Protein AF-A0A958PR71-F1 (afdb_monomer_lite)

pLDDT: mean 84.64, std 10.32, range [55.34, 95.19]

Structure (mmCIF, N/CA/C/O backbone):
data_AF-A0A958PR71-F1
#
_entry.id   AF-A0A958PR71-F1
#
loop_
_atom_site.group_PDB
_atom_site.id
_atom_site.type_symbol
_atom_site.label_atom_id
_atom_site.label_alt_id
_atom_site.label_comp_id
_atom_site.label_asym_id
_atom_site.label_entity_id
_atom_site.label_seq_id
_atom_site.pdbx_PDB_ins_code
_atom_site.Cartn_x
_atom_site.Cartn_y
_atom_site.Cartn_z
_atom_site.occupancy
_atom_site.B_iso_or_equiv
_atom_site.auth_seq_id
_atom_site.auth_comp_id
_atom_site.auth_asym_id
_atom_site.auth_atom_id
_atom_site.pdbx_PDB_model_num
ATOM 1 N N . MET A 1 1 ? 8.132 -4.898 -35.720 1.00 55.34 1 MET A N 1
ATOM 2 C CA . MET A 1 1 ? 6.997 -4.727 -34.781 1.00 55.34 1 MET A CA 1
ATOM 3 C C . MET A 1 1 ? 7.117 -5.532 -33.472 1.00 55.34 1 MET A C 1
ATOM 5 O O . MET A 1 1 ? 6.515 -5.135 -32.487 1.00 55.34 1 MET A O 1
ATOM 9 N N . PHE A 1 2 ? 7.916 -6.610 -33.399 1.00 58.53 2 PHE A N 1
ATOM 10 C CA . PHE A 1 2 ? 7.985 -7.496 -32.216 1.00 58.53 2 PHE A CA 1
ATOM 11 C C . PHE A 1 2 ? 8.734 -6.951 -30.980 1.00 58.53 2 PHE A C 1
ATOM 13 O O . PHE A 1 2 ? 8.457 -7.395 -29.871 1.00 58.53 2 PHE A O 1
ATOM 20 N N . ARG A 1 3 ? 9.634 -5.967 -31.128 1.00 61.97 3 ARG A N 1
ATOM 21 C CA . ARG A 1 3 ? 10.427 -5.421 -30.003 1.00 61.97 3 ARG A CA 1
ATOM 22 C C . ARG A 1 3 ? 9.618 -4.579 -29.005 1.00 61.97 3 ARG A C 1
ATOM 24 O O . ARG A 1 3 ? 9.981 -4.523 -27.835 1.00 61.97 3 ARG A O 1
ATOM 31 N N . GLY A 1 4 ? 8.500 -3.987 -29.435 1.00 71.94 4 GLY A N 1
ATOM 32 C CA . GLY A 1 4 ? 7.649 -3.167 -28.561 1.00 71.94 4 GLY A CA 1
ATOM 33 C C . GLY A 1 4 ? 6.966 -3.968 -27.449 1.00 71.94 4 GLY A C 1
ATOM 34 O O . GLY A 1 4 ? 6.812 -3.470 -26.339 1.00 71.94 4 GLY A O 1
ATOM 35 N N . ARG A 1 5 ? 6.627 -5.242 -27.703 1.00 78.19 5 ARG A N 1
ATOM 36 C CA . ARG A 1 5 ? 6.025 -6.122 -26.686 1.00 78.19 5 ARG A CA 1
ATOM 37 C C . ARG A 1 5 ? 6.991 -6.449 -25.552 1.00 78.19 5 ARG A C 1
ATOM 39 O O . ARG A 1 5 ? 6.574 -6.484 -24.400 1.00 78.19 5 ARG A O 1
ATOM 46 N N . THR A 1 6 ? 8.265 -6.676 -25.866 1.00 83.50 6 THR A N 1
ATOM 47 C CA . THR A 1 6 ? 9.279 -6.994 -24.853 1.00 83.50 6 THR A CA 1
ATOM 48 C C . THR A 1 6 ? 9.576 -5.782 -23.975 1.00 83.50 6 THR A C 1
ATOM 50 O O . THR A 1 6 ? 9.633 -5.924 -22.759 1.00 83.50 6 THR A O 1
ATOM 53 N N . ALA A 1 7 ? 9.674 -4.590 -24.575 1.00 83.38 7 ALA A N 1
ATOM 54 C CA . ALA A 1 7 ? 9.865 -3.341 -23.839 1.00 83.38 7 ALA A CA 1
ATOM 55 C C . ALA A 1 7 ? 8.673 -3.021 -22.920 1.00 83.38 7 ALA A C 1
ATOM 57 O O . ALA A 1 7 ? 8.868 -2.762 -21.738 1.00 83.38 7 ALA A O 1
ATOM 58 N N . ALA A 1 8 ? 7.437 -3.132 -23.423 1.00 85.56 8 ALA A N 1
ATOM 59 C CA . ALA A 1 8 ? 6.237 -2.916 -22.613 1.00 85.56 8 ALA A CA 1
ATOM 60 C C . ALA A 1 8 ? 6.144 -3.902 -21.439 1.00 85.56 8 ALA A C 1
ATOM 62 O O . ALA A 1 8 ? 5.802 -3.508 -20.329 1.00 85.56 8 ALA A O 1
ATOM 63 N N . LYS A 1 9 ? 6.495 -5.176 -21.661 1.00 88.75 9 LYS A N 1
ATOM 64 C CA . LYS A 1 9 ? 6.531 -6.180 -20.592 1.00 88.75 9 LYS A CA 1
ATOM 65 C C . LYS A 1 9 ? 7.579 -5.839 -19.534 1.00 88.75 9 LYS A C 1
ATOM 67 O O . LYS A 1 9 ? 7.299 -6.021 -18.356 1.00 88.75 9 LYS A O 1
ATOM 72 N N . TYR A 1 10 ? 8.752 -5.360 -19.942 1.00 88.00 10 TYR A N 1
ATOM 73 C CA . TYR A 1 10 ? 9.819 -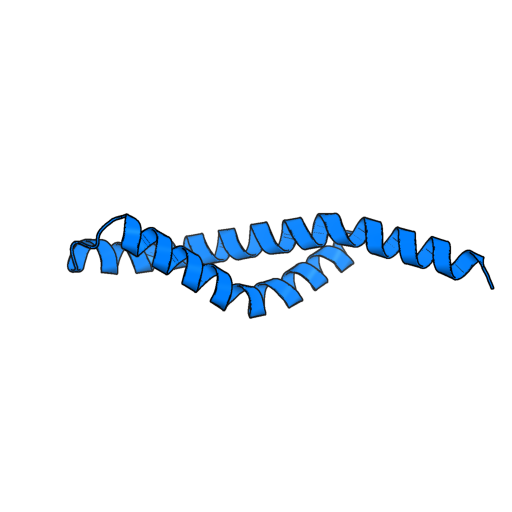4.982 -19.019 1.00 88.00 10 TYR A CA 1
ATOM 74 C C . TYR A 1 10 ? 9.392 -3.804 -18.139 1.00 88.00 10 TYR A C 1
ATOM 76 O O . TYR A 1 10 ? 9.366 -3.945 -16.924 1.00 88.00 10 TYR A O 1
ATOM 84 N N . ILE A 1 11 ? 8.917 -2.716 -18.756 1.00 87.31 11 ILE A N 1
ATOM 85 C CA . ILE A 1 11 ? 8.410 -1.530 -18.049 1.00 87.31 11 ILE A CA 1
ATOM 86 C C . ILE A 1 11 ? 7.303 -1.921 -17.065 1.00 87.31 11 ILE A C 1
ATOM 88 O O . ILE A 1 11 ? 7.365 -1.579 -15.892 1.00 87.31 11 ILE A O 1
ATOM 92 N N . PHE A 1 12 ? 6.319 -2.712 -17.502 1.00 88.56 12 PHE A N 1
ATOM 93 C CA . PHE A 1 12 ? 5.230 -3.130 -16.617 1.00 88.56 12 PHE A CA 1
ATOM 94 C C . PHE A 1 12 ? 5.726 -4.002 -15.453 1.00 88.56 12 PHE A C 1
ATOM 96 O O . PHE A 1 12 ? 5.225 -3.891 -14.340 1.00 88.56 12 PHE A O 1
ATOM 103 N N . THR A 1 13 ? 6.717 -4.863 -15.697 1.00 91.00 13 THR A N 1
ATOM 104 C CA . THR A 1 13 ? 7.293 -5.738 -14.664 1.00 91.00 13 THR A CA 1
ATOM 105 C C . THR A 1 13 ? 8.114 -4.942 -13.653 1.00 91.00 13 THR A C 1
ATOM 107 O O . THR A 1 13 ? 8.096 -5.285 -12.477 1.00 91.00 13 THR A O 1
ATOM 110 N N . GLU A 1 14 ? 8.780 -3.870 -14.080 1.00 91.12 14 GLU A N 1
ATOM 111 C CA . GLU A 1 14 ? 9.550 -2.989 -13.196 1.00 91.12 14 GLU A CA 1
ATOM 112 C C . GLU A 1 14 ? 8.658 -2.036 -12.392 1.00 91.12 14 GLU A C 1
ATOM 114 O O . GLU A 1 14 ? 8.987 -1.722 -11.255 1.00 91.12 14 GLU A O 1
ATOM 119 N N . MET A 1 15 ? 7.490 -1.650 -12.921 1.00 92.94 15 MET A N 1
ATOM 120 C CA . MET A 1 15 ? 6.521 -0.800 -12.213 1.00 92.94 15 MET A CA 1
ATOM 121 C C . MET A 1 15 ? 5.730 -1.543 -11.126 1.00 92.94 15 MET A C 1
ATOM 123 O O . MET A 1 15 ? 5.270 -0.930 -10.162 1.00 92.94 15 MET A O 1
ATOM 127 N N . VAL A 1 16 ? 5.541 -2.861 -11.253 1.00 93.00 16 VAL A N 1
ATOM 128 C CA . VAL A 1 16 ? 4.756 -3.660 -10.292 1.00 93.00 16 VAL A CA 1
ATOM 129 C C . VAL A 1 16 ? 5.362 -3.665 -8.874 1.00 93.00 16 VAL A C 1
ATOM 131 O O . VAL A 1 16 ? 4.607 -3.431 -7.926 1.00 93.00 16 VAL A O 1
ATOM 134 N N . PRO A 1 17 ? 6.677 -3.894 -8.671 1.00 93.50 17 PRO A N 1
ATOM 135 C CA . PRO A 1 17 ? 7.292 -3.837 -7.346 1.00 93.50 17 PRO A CA 1
ATOM 136 C C . PRO A 1 17 ? 7.095 -2.498 -6.608 1.00 93.50 17 PRO A C 1
ATOM 138 O O . PRO A 1 17 ? 6.570 -2.530 -5.489 1.00 93.50 17 PRO A O 1
ATOM 141 N N . PRO A 1 18 ? 7.436 -1.323 -7.184 1.00 94.06 18 PRO A N 1
ATOM 142 C CA . PRO A 1 18 ? 7.236 -0.048 -6.506 1.00 94.06 18 PRO A CA 1
ATOM 143 C C . PRO A 1 18 ? 5.751 0.301 -6.361 1.00 94.06 18 PRO A C 1
ATOM 145 O O . PRO A 1 18 ? 5.376 0.905 -5.361 1.00 94.06 18 PRO A O 1
ATOM 148 N N . PHE A 1 19 ? 4.874 -0.144 -7.268 1.00 94.75 19 PHE A N 1
ATOM 149 C CA . PHE A 1 19 ? 3.424 0.002 -7.104 1.00 94.75 19 PHE A CA 1
ATOM 150 C C . PHE A 1 19 ? 2.902 -0.724 -5.859 1.00 94.75 19 PHE A C 1
ATOM 152 O O . PHE A 1 19 ? 2.181 -0.135 -5.052 1.00 94.75 19 PHE A O 1
ATOM 159 N N . LEU A 1 20 ? 3.287 -1.988 -5.665 1.00 95.19 20 LEU A N 1
ATOM 160 C CA . LEU A 1 20 ? 2.879 -2.774 -4.498 1.00 95.19 20 LEU A CA 1
ATOM 161 C C . LEU A 1 20 ? 3.471 -2.216 -3.198 1.00 95.19 20 LEU A C 1
ATOM 163 O O . LEU A 1 20 ? 2.755 -2.118 -2.199 1.00 95.19 20 LEU A O 1
ATOM 167 N N . MET A 1 21 ? 4.741 -1.792 -3.215 1.00 94.81 21 MET A N 1
ATOM 168 C CA . MET A 1 21 ? 5.338 -1.075 -2.083 1.00 94.81 21 MET A CA 1
ATOM 169 C C . MET A 1 21 ? 4.580 0.215 -1.774 1.00 94.81 21 MET A C 1
ATOM 171 O O . MET A 1 21 ? 4.277 0.471 -0.613 1.00 94.81 21 MET A O 1
ATOM 175 N N . GLY A 1 22 ? 4.227 0.995 -2.797 1.00 94.19 22 GLY A N 1
ATOM 176 C CA . GLY A 1 22 ? 3.453 2.221 -2.648 1.00 94.19 22 GLY A CA 1
ATOM 177 C C . GLY A 1 22 ? 2.119 1.965 -1.951 1.00 94.19 22 GLY A C 1
ATOM 178 O O . GLY A 1 22 ? 1.821 2.621 -0.958 1.00 94.19 22 GLY A O 1
ATOM 179 N N . ILE A 1 23 ? 1.346 0.966 -2.397 1.00 94.69 23 ILE A N 1
ATOM 180 C CA . ILE A 1 23 ? 0.074 0.591 -1.749 1.00 94.69 23 ILE A CA 1
ATOM 181 C C . ILE A 1 23 ? 0.299 0.285 -0.267 1.00 94.69 23 ILE A C 1
ATOM 183 O O . ILE A 1 23 ? -0.420 0.803 0.587 1.00 94.69 23 ILE A O 1
ATOM 187 N N . PHE A 1 24 ? 1.300 -0.541 0.040 1.00 94.06 24 PHE A N 1
ATOM 188 C CA . PHE A 1 24 ? 1.602 -0.933 1.411 1.00 94.06 24 PHE A CA 1
ATOM 189 C C . PHE A 1 24 ? 1.979 0.273 2.282 1.00 94.06 24 PHE A C 1
ATOM 191 O O . PHE A 1 24 ? 1.399 0.464 3.351 1.00 94.06 24 PHE A O 1
ATOM 198 N N . ILE A 1 25 ? 2.899 1.115 1.806 1.00 93.81 25 ILE A N 1
ATOM 199 C CA . ILE A 1 25 ? 3.383 2.295 2.528 1.00 93.81 25 ILE A CA 1
ATOM 200 C C . ILE A 1 25 ? 2.244 3.290 2.754 1.00 93.81 25 ILE A C 1
ATOM 202 O O . ILE A 1 25 ? 2.050 3.744 3.879 1.00 93.81 25 ILE A O 1
ATOM 206 N N . PHE A 1 26 ? 1.454 3.608 1.727 1.00 93.75 26 PHE A N 1
ATOM 207 C CA . PHE A 1 26 ? 0.368 4.579 1.860 1.00 93.75 26 PHE A CA 1
ATOM 208 C C . PHE A 1 26 ? -0.741 4.084 2.787 1.00 93.75 26 PHE A C 1
ATOM 210 O O . PHE A 1 26 ? -1.190 4.844 3.643 1.00 93.75 26 PHE A O 1
ATOM 217 N N . ILE A 1 27 ? -1.147 2.812 2.688 1.00 92.50 27 ILE A N 1
ATOM 218 C CA . ILE A 1 27 ? -2.109 2.232 3.635 1.00 92.50 27 ILE A CA 1
ATOM 219 C C . ILE A 1 27 ? -1.551 2.301 5.057 1.00 92.50 27 ILE A C 1
ATOM 221 O O . ILE A 1 27 ? -2.268 2.714 5.965 1.00 92.50 27 ILE A O 1
ATOM 225 N N . PHE A 1 28 ? -0.281 1.948 5.259 1.00 91.06 28 PHE A N 1
ATOM 226 C CA . PHE A 1 28 ? 0.341 1.978 6.579 1.00 91.06 28 PHE A CA 1
ATOM 227 C C . PHE A 1 28 ? 0.377 3.392 7.171 1.00 91.06 28 PHE A C 1
ATOM 229 O O . PHE A 1 28 ? -0.056 3.597 8.303 1.00 91.06 28 PHE A O 1
ATOM 236 N N . VAL A 1 29 ? 0.810 4.383 6.389 1.00 91.38 29 VAL A N 1
ATOM 237 C CA . VAL A 1 29 ? 0.841 5.791 6.806 1.00 91.38 29 VAL A CA 1
ATOM 238 C C . VAL A 1 29 ? -0.562 6.285 7.168 1.00 91.38 29 VAL A C 1
ATOM 240 O O . VAL A 1 29 ? -0.746 6.887 8.223 1.00 91.38 29 VAL A O 1
ATOM 243 N N . ILE A 1 30 ? -1.579 5.987 6.354 1.00 88.69 30 ILE A N 1
ATOM 244 C CA . ILE A 1 30 ? -2.965 6.381 6.647 1.00 88.69 30 ILE A CA 1
ATOM 245 C C . ILE A 1 30 ? -3.477 5.706 7.928 1.00 88.69 30 ILE A C 1
ATOM 247 O O . ILE A 1 30 ? -4.131 6.347 8.755 1.00 88.69 30 ILE A O 1
ATOM 251 N N . LEU A 1 31 ? -3.163 4.424 8.126 1.00 88.00 31 LEU A N 1
ATOM 252 C CA . LEU A 1 31 ? -3.524 3.702 9.344 1.00 88.00 31 LEU A CA 1
ATOM 253 C C . LEU A 1 31 ? -2.863 4.300 10.590 1.00 88.00 31 LEU A C 1
ATOM 255 O O . LEU A 1 31 ? -3.508 4.340 11.636 1.00 88.00 31 LEU A O 1
ATOM 259 N N . MET A 1 32 ? -1.633 4.816 10.494 1.00 87.94 32 MET A N 1
ATOM 260 C CA . MET A 1 32 ? -0.991 5.526 11.608 1.00 87.94 32 MET A CA 1
ATOM 261 C C . MET A 1 32 ? -1.779 6.771 12.029 1.00 87.94 32 MET A C 1
ATOM 263 O O . MET A 1 32 ? -1.903 7.026 13.222 1.00 87.94 32 MET A O 1
ATOM 267 N N . PHE A 1 33 ? -2.373 7.508 11.088 1.00 83.19 33 PHE A N 1
ATOM 268 C CA . PHE A 1 33 ? -3.252 8.635 11.423 1.00 83.19 33 PHE A CA 1
ATOM 269 C C . PHE A 1 33 ? -4.594 8.179 12.013 1.00 83.19 33 PHE A C 1
ATOM 271 O O . PHE A 1 33 ? -5.120 8.808 12.931 1.00 83.19 33 PHE A O 1
ATOM 278 N N . GLN A 1 34 ? -5.153 7.072 11.515 1.00 82.62 34 GLN A N 1
ATOM 279 C CA . GLN A 1 34 ? -6.416 6.524 12.020 1.00 82.62 34 GLN A CA 1
ATOM 280 C C . GLN A 1 34 ? -6.292 5.853 13.391 1.00 82.62 34 GLN A C 1
ATOM 282 O O . GLN A 1 34 ? -7.284 5.803 14.114 1.00 82.62 34 GLN A O 1
ATOM 287 N N . SER A 1 35 ? -5.112 5.359 13.775 1.00 78.25 35 SER A N 1
ATOM 288 C CA . SER A 1 35 ? -4.902 4.672 15.056 1.00 78.25 35 SER A CA 1
ATOM 289 C C . SER A 1 35 ? -5.140 5.591 16.260 1.00 78.25 35 SER A C 1
ATOM 291 O O . SER A 1 35 ? -5.738 5.159 17.246 1.00 78.25 35 SER A O 1
ATOM 293 N N . LEU A 1 36 ? -4.772 6.873 16.155 1.00 77.62 36 LEU A N 1
ATOM 294 C CA . LEU A 1 36 ? -5.027 7.883 17.187 1.00 77.62 36 LEU A CA 1
ATOM 295 C C . LEU A 1 36 ? -6.532 8.070 17.412 1.00 77.62 36 LEU A C 1
ATOM 297 O O . LEU A 1 36 ? -7.004 7.994 18.543 1.00 77.62 36 LEU A O 1
ATOM 301 N N . ARG A 1 37 ? -7.300 8.201 16.323 1.00 74.31 37 ARG A N 1
ATOM 302 C CA . ARG A 1 37 ? -8.765 8.311 16.380 1.00 74.31 37 ARG A CA 1
ATOM 303 C C . ARG A 1 37 ? -9.404 7.029 16.899 1.00 74.31 37 ARG A C 1
ATOM 305 O O . ARG A 1 37 ? -10.304 7.082 17.726 1.00 74.31 37 ARG A O 1
ATOM 312 N N . LEU A 1 38 ? -8.943 5.865 16.439 1.00 74.19 38 LEU A N 1
ATOM 313 C CA . LEU A 1 38 ? -9.464 4.576 16.897 1.00 74.19 38 LEU A CA 1
ATOM 314 C C . LEU A 1 38 ? -9.241 4.367 18.395 1.00 74.19 38 LEU A C 1
ATOM 316 O O . LEU A 1 38 ? -10.105 3.796 19.049 1.00 74.19 38 LEU A O 1
ATOM 320 N N . THR A 1 39 ? -8.119 4.838 18.941 1.00 70.94 39 THR A N 1
ATOM 321 C CA . THR A 1 39 ? -7.793 4.687 20.366 1.00 70.94 39 THR A CA 1
ATOM 322 C C . THR A 1 39 ? -8.826 5.381 21.254 1.00 70.94 39 THR A C 1
ATOM 324 O O . THR A 1 39 ? -9.277 4.793 22.234 1.00 70.94 39 THR A O 1
ATOM 327 N N . GLU A 1 40 ? -9.296 6.570 20.869 1.00 66.94 40 GLU A N 1
ATOM 328 C CA . GLU A 1 40 ? -10.383 7.263 21.576 1.00 66.94 40 GLU A CA 1
ATOM 329 C C . GLU A 1 40 ? -11.688 6.451 21.551 1.00 66.94 40 GLU A C 1
ATOM 331 O O . GLU A 1 40 ? -12.340 6.277 22.581 1.00 66.94 40 GLU A O 1
ATOM 336 N N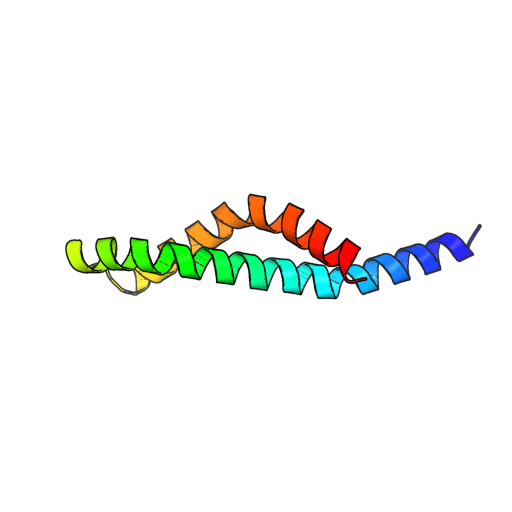 . TYR A 1 41 ? -12.043 5.869 20.401 1.00 65.12 41 TYR A N 1
ATOM 337 C CA . TYR A 1 41 ? -13.231 5.014 20.282 1.00 65.12 41 TYR A CA 1
ATOM 338 C C . TYR A 1 41 ? -13.122 3.725 21.105 1.00 65.12 41 TYR A C 1
ATOM 340 O O . TYR A 1 41 ? -14.110 3.287 21.699 1.00 65.12 41 TYR A O 1
ATOM 348 N N . VAL A 1 42 ? -11.932 3.125 21.156 1.00 68.69 42 VAL A N 1
ATOM 349 C CA . VAL A 1 42 ? -11.656 1.879 21.884 1.00 68.69 42 VAL A CA 1
ATOM 350 C C . VAL A 1 42 ? -11.735 2.087 23.394 1.00 68.69 42 VAL A C 1
ATOM 352 O O . VAL A 1 42 ? -12.355 1.272 24.077 1.00 68.69 42 VAL A O 1
ATOM 355 N N . ILE A 1 43 ? -11.164 3.184 23.904 1.00 63.53 43 ILE A N 1
ATOM 356 C CA . ILE A 1 43 ? -11.167 3.514 25.336 1.00 63.53 43 ILE A CA 1
ATOM 357 C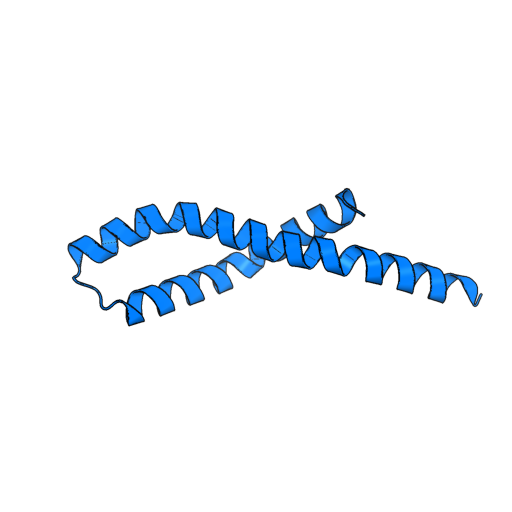 C . ILE A 1 43 ? -12.590 3.817 25.827 1.00 63.53 43 ILE A C 1
ATOM 359 O O . ILE A 1 43 ? -12.957 3.395 26.920 1.00 63.53 43 ILE A O 1
ATOM 363 N N . VAL A 1 44 ? -13.412 4.497 25.019 1.00 63.97 44 VAL A N 1
ATOM 364 C CA . VAL A 1 44 ? -14.776 4.890 25.415 1.00 63.97 44 VAL A CA 1
ATOM 365 C C . VAL A 1 44 ? -15.773 3.724 25.355 1.00 63.97 44 VAL A C 1
ATOM 367 O O . VAL A 1 44 ? -16.668 3.656 26.192 1.00 63.97 44 VAL A O 1
ATOM 370 N N . HIS A 1 45 ? -15.637 2.797 24.397 1.00 66.06 45 HIS A N 1
ATOM 371 C CA . HIS A 1 45 ? -16.648 1.752 24.152 1.00 66.06 45 HIS A CA 1
ATOM 372 C C . HIS A 1 45 ? -16.257 0.340 24.622 1.00 66.06 45 HIS A C 1
ATOM 374 O O . HIS A 1 45 ? -17.046 -0.586 24.439 1.00 66.06 45 HIS A O 1
ATOM 380 N N . GLY A 1 46 ? -15.069 0.132 25.208 1.00 64.38 46 GLY A N 1
ATOM 381 C CA . GLY A 1 46 ? -14.639 -1.196 25.675 1.00 64.38 46 GLY A CA 1
ATOM 382 C C . GLY A 1 46 ? -14.614 -2.247 24.555 1.00 64.38 46 GLY A C 1
ATOM 383 O O . GLY A 1 46 ? -14.996 -3.400 24.757 1.00 64.38 46 GLY A O 1
ATOM 384 N N . ALA A 1 47 ? -14.243 -1.834 23.340 1.00 68.06 47 ALA A N 1
ATOM 385 C CA . ALA A 1 47 ? -14.387 -2.654 22.143 1.00 68.06 47 ALA A CA 1
ATOM 386 C C . ALA A 1 47 ? -13.433 -3.864 22.147 1.00 68.06 47 ALA A C 1
ATOM 388 O O . ALA A 1 47 ? -12.233 -3.734 22.381 1.00 68.06 47 ALA A O 1
ATOM 389 N N . SER A 1 48 ? -13.965 -5.046 21.817 1.00 77.50 48 SER A N 1
ATOM 390 C CA . SER A 1 48 ? -13.178 -6.273 21.635 1.00 77.50 48 SER A CA 1
ATOM 391 C C . SER A 1 48 ? -12.080 -6.088 20.579 1.00 77.50 48 SER A C 1
ATOM 393 O O . SER A 1 48 ? -12.338 -5.557 19.498 1.00 77.50 48 SER A O 1
ATOM 395 N N . THR A 1 49 ? -10.877 -6.613 20.833 1.00 75.31 49 THR A N 1
ATOM 396 C CA . THR A 1 49 ? -9.726 -6.578 19.909 1.00 75.31 49 THR A CA 1
ATOM 397 C C . THR A 1 49 ? -10.058 -7.113 18.511 1.00 75.31 49 THR A C 1
ATOM 399 O O . THR A 1 49 ? -9.559 -6.601 17.510 1.00 75.31 49 THR A O 1
ATOM 402 N N . ILE A 1 50 ? -10.964 -8.095 18.411 1.00 81.38 50 ILE A N 1
ATOM 403 C CA . ILE A 1 50 ? -11.456 -8.623 17.127 1.00 81.38 50 ILE A CA 1
ATOM 404 C C . ILE A 1 50 ? -12.202 -7.541 16.333 1.00 81.38 50 ILE A C 1
ATOM 406 O O . ILE A 1 50 ? -12.075 -7.456 15.110 1.00 81.38 50 ILE A O 1
ATOM 410 N N . MET A 1 51 ? -12.998 -6.718 17.015 1.00 80.69 51 MET A N 1
ATOM 411 C CA . MET A 1 51 ? -13.766 -5.647 16.387 1.00 80.69 51 MET A CA 1
ATOM 412 C C . MET A 1 51 ? -12.841 -4.540 15.878 1.00 80.69 51 MET A C 1
ATOM 414 O O . MET A 1 51 ? -13.041 -4.045 14.772 1.00 80.69 51 MET A O 1
ATOM 418 N N . ILE A 1 52 ? -11.776 -4.237 16.622 1.00 81.19 52 ILE A N 1
ATOM 419 C CA . ILE A 1 52 ? -10.726 -3.298 16.208 1.00 81.19 52 ILE A CA 1
ATOM 420 C C . ILE A 1 52 ? -10.058 -3.777 14.918 1.00 81.19 52 ILE A C 1
ATOM 422 O O . ILE A 1 52 ? -9.947 -3.011 13.964 1.00 81.19 52 ILE A O 1
ATOM 426 N N . LEU A 1 53 ? -9.676 -5.056 14.851 1.00 82.88 53 LEU A N 1
ATOM 427 C CA . LEU A 1 53 ? -9.042 -5.622 13.660 1.00 82.88 53 LEU A CA 1
ATOM 428 C C . LEU A 1 53 ? -9.962 -5.546 12.429 1.00 82.88 53 LEU A C 1
ATOM 430 O O . LEU A 1 53 ? -9.511 -5.201 11.338 1.00 82.88 53 LEU A O 1
ATOM 434 N N . LYS A 1 54 ? -11.265 -5.810 12.606 1.00 86.31 54 LYS A N 1
ATOM 435 C CA . LYS A 1 54 ? -12.267 -5.656 11.539 1.00 86.31 54 LYS A CA 1
ATOM 436 C C . LYS A 1 54 ? -12.381 -4.208 11.071 1.00 86.31 54 LYS A C 1
ATOM 438 O O . LYS A 1 54 ? -12.399 -3.963 9.870 1.00 86.31 54 LYS A O 1
ATOM 443 N N . ILE A 1 55 ? -12.436 -3.254 12.000 1.00 85.69 55 ILE A N 1
ATOM 444 C CA . ILE A 1 55 ? -12.510 -1.825 11.676 1.00 85.69 55 ILE A CA 1
ATOM 445 C C . ILE A 1 55 ? -11.259 -1.392 10.905 1.00 85.69 55 ILE A C 1
ATOM 447 O O . ILE A 1 55 ? -11.389 -0.750 9.867 1.00 85.69 55 ILE A O 1
ATOM 451 N N . LEU A 1 56 ? -10.067 -1.796 11.353 1.00 84.94 56 LEU A N 1
ATOM 452 C CA . LEU A 1 56 ? -8.814 -1.534 10.642 1.00 84.94 56 LEU A CA 1
ATOM 453 C C . LEU A 1 56 ? -8.848 -2.093 9.214 1.00 84.94 56 LEU A C 1
ATOM 455 O O . LEU A 1 56 ? -8.530 -1.365 8.280 1.00 84.94 56 LEU A O 1
ATOM 459 N N . ALA A 1 57 ? -9.311 -3.333 9.024 1.00 87.31 57 ALA A N 1
ATOM 460 C CA . ALA A 1 57 ? -9.440 -3.931 7.696 1.00 87.31 57 ALA A CA 1
ATOM 461 C C . ALA A 1 57 ? -10.427 -3.164 6.795 1.00 87.31 57 ALA A C 1
ATOM 463 O O . ALA A 1 57 ? -10.111 -2.880 5.639 1.00 87.31 57 ALA A O 1
ATOM 464 N N . TYR A 1 58 ? -11.597 -2.771 7.313 1.00 89.50 58 TYR A N 1
ATOM 465 C CA . TYR A 1 58 ? -12.562 -1.965 6.556 1.00 89.50 58 TYR A CA 1
ATOM 466 C C . TYR A 1 58 ? -12.001 -0.593 6.177 1.00 89.50 58 TYR A C 1
ATOM 468 O O . TYR A 1 58 ? -12.186 -0.137 5.049 1.00 89.50 58 TYR A O 1
ATOM 476 N N . ILE A 1 59 ? -11.273 0.042 7.095 1.00 87.69 59 ILE A N 1
ATOM 477 C CA . ILE A 1 59 ? -10.587 1.309 6.853 1.00 87.69 59 ILE A CA 1
ATOM 478 C C . ILE A 1 59 ? -9.550 1.149 5.736 1.00 87.69 59 ILE A C 1
ATOM 480 O O . ILE A 1 59 ? -9.547 1.942 4.796 1.00 87.69 59 ILE A O 1
ATOM 484 N N . SE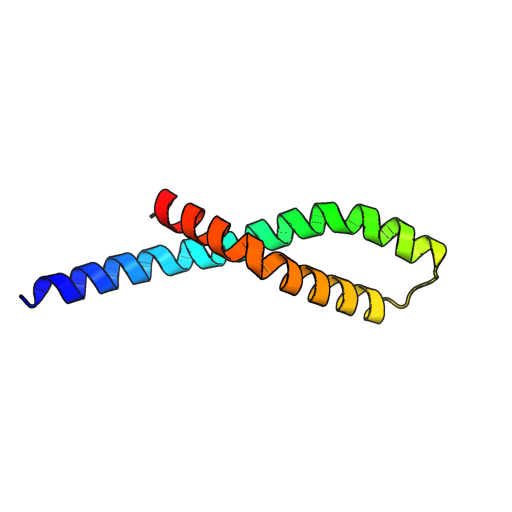R A 1 60 ? -8.708 0.113 5.793 1.00 88.19 60 SER A N 1
ATOM 485 C CA . SER A 1 60 ? -7.713 -0.166 4.754 1.00 88.19 60 SER A CA 1
ATOM 486 C C . SER A 1 60 ? -8.348 -0.322 3.373 1.00 88.19 60 SER A C 1
ATOM 488 O O . SER A 1 60 ? -7.858 0.266 2.412 1.00 88.19 60 SER A O 1
ATOM 490 N N . VAL A 1 61 ? -9.462 -1.055 3.267 1.00 90.62 61 VAL A N 1
ATOM 491 C CA . VAL A 1 61 ? -10.187 -1.230 1.997 1.00 90.62 61 VAL A CA 1
ATOM 492 C C . VAL A 1 61 ? -10.775 0.094 1.508 1.00 90.62 61 VAL A C 1
ATOM 494 O O . VAL A 1 61 ? -10.663 0.411 0.326 1.00 90.62 61 VAL A O 1
ATOM 497 N N . SER A 1 62 ? -11.344 0.905 2.403 1.00 90.31 62 SER A N 1
ATOM 498 C CA . SER A 1 62 ? -11.875 2.224 2.041 1.00 90.31 62 SER A CA 1
ATOM 499 C C . SER A 1 62 ? -10.787 3.143 1.479 1.00 90.31 62 SER A C 1
ATOM 501 O O . SER A 1 62 ? -11.022 3.866 0.510 1.00 90.31 62 SER A O 1
ATOM 503 N N . PHE A 1 63 ? -9.591 3.106 2.067 1.00 89.19 63 PHE A N 1
ATOM 504 C CA . PHE A 1 63 ? -8.463 3.923 1.631 1.00 89.19 63 PHE A CA 1
ATOM 505 C C . PHE A 1 63 ? -7.722 3.362 0.421 1.00 89.19 63 PHE A C 1
ATOM 507 O O . PHE A 1 63 ? -6.971 4.106 -0.206 1.00 89.19 63 PHE A O 1
ATOM 514 N N . LEU A 1 64 ? -7.972 2.111 0.027 1.00 90.75 64 LEU A N 1
ATOM 515 C CA . LEU A 1 64 ? -7.385 1.523 -1.174 1.00 90.75 64 LEU A CA 1
ATOM 516 C C . LEU A 1 64 ? -7.725 2.345 -2.427 1.00 90.75 64 LEU A C 1
ATOM 518 O O . LEU A 1 64 ? -6.862 2.556 -3.270 1.00 90.75 64 LEU A O 1
ATOM 522 N N . THR A 1 65 ? -8.936 2.903 -2.508 1.00 91.38 65 THR A N 1
ATOM 523 C CA . THR A 1 65 ? -9.368 3.783 -3.612 1.00 91.38 65 THR A CA 1
ATOM 524 C C . THR A 1 65 ? -8.480 5.022 -3.768 1.00 91.38 65 THR A C 1
ATOM 526 O O . THR A 1 65 ? -8.267 5.490 -4.882 1.00 91.38 65 THR A O 1
ATOM 529 N N . VAL A 1 66 ? -7.937 5.544 -2.663 1.00 91.12 66 VAL A N 1
ATOM 530 C CA . VAL A 1 66 ? -7.023 6.700 -2.651 1.00 91.12 66 VAL A CA 1
ATOM 531 C C . VAL A 1 66 ? -5.566 6.250 -2.785 1.00 91.12 66 VAL A C 1
ATOM 533 O O . VAL A 1 66 ? -4.780 6.894 -3.475 1.00 91.12 66 VAL A O 1
ATOM 536 N N . ALA A 1 67 ? -5.208 5.119 -2.174 1.00 92.06 67 ALA A N 1
ATOM 537 C CA . ALA A 1 67 ? -3.864 4.561 -2.234 1.00 92.06 67 ALA A CA 1
ATOM 538 C C . ALA A 1 67 ? -3.492 4.084 -3.645 1.00 92.06 67 ALA A C 1
ATOM 540 O O . ALA A 1 67 ? -2.342 4.237 -4.028 1.00 92.06 67 ALA A O 1
ATOM 541 N N . LEU A 1 68 ? -4.445 3.566 -4.432 1.00 93.50 68 LEU A N 1
ATOM 542 C CA . LEU A 1 68 ? -4.225 3.084 -5.802 1.00 93.50 6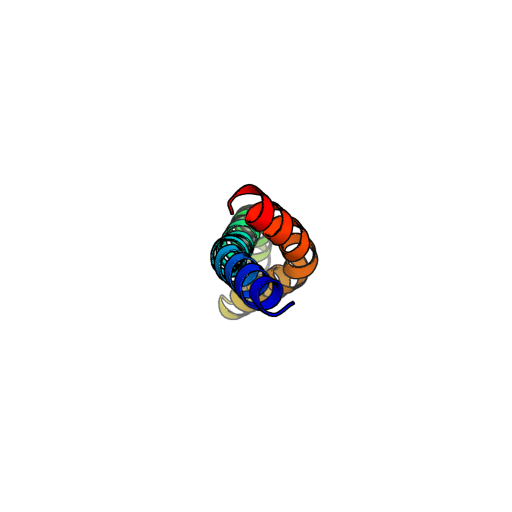8 LEU A CA 1
ATOM 543 C C . LEU A 1 68 ? -3.677 4.152 -6.770 1.00 93.50 68 LEU A C 1
ATOM 545 O O . LEU A 1 68 ? -2.658 3.893 -7.411 1.00 93.50 68 LEU A O 1
ATOM 549 N N . PRO A 1 69 ? -4.289 5.345 -6.922 1.00 94.19 69 PRO A N 1
ATOM 550 C CA . PRO A 1 69 ? -3.723 6.378 -7.787 1.00 94.19 69 PRO A CA 1
ATOM 551 C C . PRO A 1 69 ? -2.395 6.919 -7.240 1.00 94.19 69 PRO A C 1
ATOM 553 O O . PRO A 1 69 ? -1.480 7.177 -8.017 1.00 94.19 69 PRO A O 1
ATOM 556 N N . MET A 1 70 ? -2.244 7.040 -5.917 1.00 94.56 70 MET A N 1
ATOM 557 C CA . MET A 1 70 ? -0.994 7.510 -5.306 1.00 94.56 70 MET A CA 1
ATOM 558 C C . MET A 1 70 ? 0.157 6.517 -5.494 1.00 94.56 70 MET A C 1
ATOM 560 O O . MET A 1 70 ? 1.274 6.918 -5.815 1.00 94.56 70 MET A O 1
ATOM 564 N N . SER A 1 71 ? -0.104 5.218 -5.348 1.00 94.62 71 SER A N 1
ATOM 565 C CA . SER A 1 71 ? 0.888 4.166 -5.558 1.00 94.62 71 SER A CA 1
ATOM 566 C C . SER A 1 71 ? 1.271 4.023 -7.024 1.00 94.62 71 SER A C 1
ATOM 568 O O . SER A 1 71 ? 2.415 3.694 -7.320 1.00 94.62 71 SER A O 1
ATOM 570 N N . LEU A 1 72 ? 0.344 4.300 -7.945 1.00 94.25 72 LEU A N 1
ATOM 571 C CA . LEU A 1 72 ? 0.634 4.352 -9.374 1.00 94.25 72 LEU A CA 1
ATOM 572 C C . LEU A 1 72 ? 1.590 5.502 -9.701 1.00 94.25 72 LEU A C 1
ATOM 574 O O . LEU A 1 72 ? 2.578 5.289 -10.398 1.00 94.25 72 LEU A O 1
ATOM 578 N N . LEU A 1 73 ? 1.338 6.696 -9.155 1.00 94.88 73 LEU A N 1
ATOM 579 C CA . LEU A 1 73 ? 2.256 7.829 -9.293 1.00 94.88 73 LEU A CA 1
ATOM 580 C C . LEU A 1 73 ? 3.627 7.507 -8.696 1.00 94.88 73 LEU A C 1
ATOM 582 O O . LEU A 1 73 ? 4.643 7.756 -9.335 1.00 94.88 73 LEU A O 1
ATOM 586 N N . PHE A 1 74 ? 3.660 6.903 -7.508 1.00 94.44 74 PHE A N 1
ATOM 587 C CA . PHE A 1 74 ? 4.903 6.472 -6.878 1.00 94.44 74 PHE A CA 1
ATOM 588 C C . PHE A 1 74 ? 5.674 5.481 -7.760 1.00 94.44 74 PHE A C 1
ATOM 590 O O . PHE A 1 74 ? 6.861 5.674 -7.990 1.00 94.44 74 PHE A O 1
ATOM 597 N N . ALA A 1 75 ? 4.996 4.477 -8.321 1.00 94.19 75 ALA A N 1
ATOM 598 C CA . ALA A 1 75 ? 5.607 3.517 -9.233 1.00 94.19 75 ALA A CA 1
ATOM 599 C C . ALA A 1 75 ? 6.217 4.187 -10.466 1.00 94.19 75 ALA A C 1
ATOM 601 O O . ALA A 1 75 ? 7.354 3.895 -10.807 1.00 94.19 75 ALA A O 1
ATOM 602 N N . ILE A 1 76 ? 5.493 5.111 -11.101 1.00 93.31 76 ILE A N 1
ATOM 603 C CA . ILE A 1 76 ? 5.972 5.830 -12.292 1.00 93.31 76 ILE A CA 1
ATOM 604 C C . ILE A 1 76 ? 7.187 6.711 -11.979 1.00 93.31 76 ILE A C 1
ATOM 606 O O . ILE A 1 76 ? 8.044 6.883 -12.831 1.00 93.31 76 ILE A O 1
ATOM 610 N N . LEU A 1 77 ? 7.251 7.307 -10.787 1.00 92.44 77 LEU A N 1
ATOM 611 C CA . LEU A 1 77 ? 8.359 8.188 -10.407 1.00 92.44 77 LEU A CA 1
ATOM 612 C C . LEU A 1 77 ? 9.615 7.423 -9.982 1.00 92.44 77 LEU A C 1
ATOM 614 O O . LEU A 1 77 ? 10.713 7.965 -10.063 1.00 92.44 77 LEU A O 1
ATOM 618 N N . PHE A 1 78 ? 9.442 6.206 -9.468 1.00 89.25 78 PHE A N 1
ATOM 619 C CA . PHE A 1 78 ? 10.528 5.401 -8.915 1.00 89.25 78 PHE A CA 1
ATOM 620 C C . PHE A 1 78 ? 11.123 4.403 -9.919 1.00 89.25 78 PHE A C 1
ATOM 622 O O . PHE A 1 78 ? 12.212 3.888 -9.670 1.00 89.25 78 PHE A O 1
ATOM 629 N N . THR A 1 79 ? 10.405 4.121 -11.011 1.00 83.19 79 THR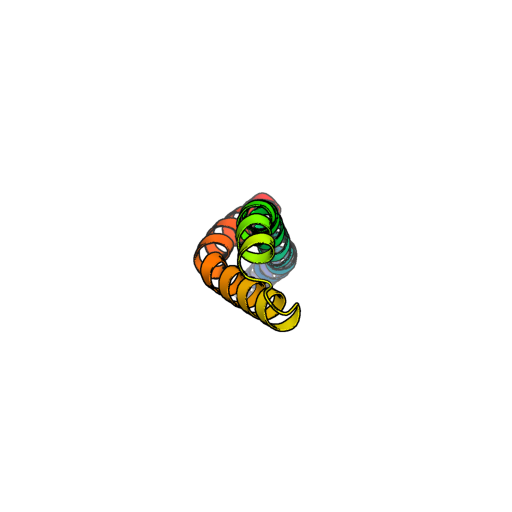 A N 1
ATOM 630 C CA . THR A 1 79 ? 10.820 3.225 -12.105 1.00 83.19 79 THR A CA 1
ATOM 631 C C . THR A 1 79 ? 11.291 4.041 -13.298 1.00 83.19 79 THR A C 1
ATOM 633 O O . THR A 1 79 ? 12.349 3.704 -13.870 1.00 83.19 79 THR A O 1
#

Sequence (79 aa):
MFRGRTAAKYIFTEMVPPFLMGIFIFIFVILMFQSLRLTEYVIVHGASTIMILKILAYISVSFLTVALPMSLLFAILFT

Secondary structure (DSSP, 8-state):
-THHHHHHHHHHHHHHHHHHHHHHHHHHHHHHHHHHHHHHHHHHHT--HHHHHHHHHHHHHHHHHHHHHHHHHHHHHH-

Foldseek 3Di:
DPVVVVVVVVLVVQLVVQLVVQLVVVLVVVVVVVVVVVVVVCVVPVDDPVVVVVVSVVSSVVCSVVSNVRSSVRSVVVD

Radius of gyration: 17.94 Å; chains: 1; bounding box: 28×17×60 Å